Protein AF-A0A0K3B505-F1 (afdb_monomer)

Sequence (79 aa):
MSASVEVPADVTTLICDPLRGEVLLRLAGPVVLPPGSLVELADGTMARVSSLRLDASNADQPKLIVHVTCSHQRGRNTP

Mean predicted aligned error: 10.68 Å

Nearest PDB structures (foldseek):
  2ian-assembly1_B  TM=3.641E-01  e=1.251E+00  Homo sapiens
  2f1m-assembly1_B  TM=4.362E-01  e=3.011E+00  Escherichia coli
  4jrx-assembly1_D  TM=4.091E-01  e=4.186E+00  Homo sapiens
  1i8l-assembly1_A  TM=3.561E-01  e=9.537E+00  Homo sapiens

Secondary structure (DSSP, 8-state):
------PPP-EEEEEEETTTTEEEEEEESS----TT-EEE-TTS-EEEEEEEEEE-SSTTS-EEEEEEEE---------

Radius of gyration: 14.62 Å; Cα contacts (8 Å, |Δi|>4): 140; chains: 1; bounding box: 30×41×45 Å

Solvent-accessible surface area (backbone atoms only — not comparable to full-atom values): 4946 Å² total; per-residue (Å²): 140,76,83,76,76,76,73,78,61,54,72,76,42,80,48,75,42,82,91,77,36,35,34,40,37,31,31,48,66,98,74,87,75,57,68,71,38,79,43,75,44,99,86,68,49,60,25,31,28,68,41,75,46,80,43,62,90,40,79,94,60,50,31,41,38,35,36,26,37,44,70,81,75,80,74,72,74,76,134

Foldseek 3Di:
DDPPPPDPWPFPDWDDDPVQQKIKTKTWDDDDQDFQRWDQDPVRFIWTFHDWDWQCVPVVTIIIITITHGPPPPVPDDD

Structure (mmCIF, N/CA/C/O backbone):
data_AF-A0A0K3B505-F1
#
_entry.id   AF-A0A0K3B505-F1
#
loop_
_atom_site.group_PDB
_atom_site.id
_atom_site.type_symbol
_atom_site.label_atom_id
_atom_site.label_alt_id
_atom_site.label_comp_id
_atom_site.label_asym_id
_atom_site.label_entity_id
_atom_site.label_seq_i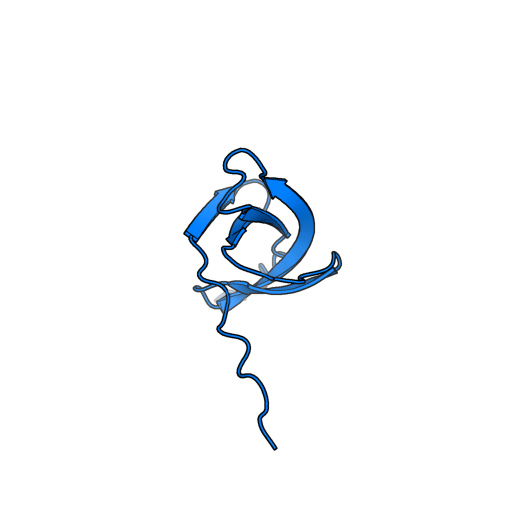d
_atom_site.pdbx_PDB_ins_code
_atom_site.Cartn_x
_atom_site.Cartn_y
_atom_site.Cartn_z
_atom_site.occupancy
_atom_site.B_iso_or_equiv
_atom_site.auth_seq_id
_atom_site.auth_comp_id
_atom_site.auth_asym_id
_atom_site.auth_atom_id
_atom_site.pdbx_PDB_model_num
ATOM 1 N N . MET A 1 1 ? 14.244 -27.747 0.582 1.00 49.53 1 MET A N 1
ATOM 2 C CA . MET A 1 1 ? 13.692 -26.829 1.597 1.00 49.53 1 MET A CA 1
ATOM 3 C C . MET A 1 1 ? 14.530 -25.571 1.583 1.00 49.53 1 MET A C 1
ATOM 5 O O . MET A 1 1 ? 15.631 -25.605 2.102 1.00 49.53 1 MET A O 1
ATOM 9 N N . SER A 1 2 ? 14.017 -24.512 0.966 1.00 41.81 2 SER A N 1
ATOM 10 C CA . SER A 1 2 ? 14.465 -23.139 1.199 1.00 41.81 2 SER A CA 1
ATOM 11 C C . SER A 1 2 ? 13.212 -22.296 1.035 1.00 41.81 2 SER A C 1
ATOM 13 O O . SER A 1 2 ? 12.804 -22.013 -0.088 1.00 41.81 2 SER A O 1
ATOM 15 N N . ALA A 1 3 ? 12.515 -22.022 2.138 1.00 46.47 3 ALA A N 1
ATOM 16 C CA . ALA A 1 3 ? 11.517 -20.966 2.126 1.00 46.47 3 ALA A CA 1
ATOM 17 C C . ALA A 1 3 ? 12.316 -19.687 1.881 1.00 46.47 3 ALA A C 1
ATOM 19 O O . ALA A 1 3 ? 13.090 -19.280 2.747 1.00 46.47 3 ALA A O 1
ATOM 20 N N . SER A 1 4 ? 12.239 -19.145 0.663 1.00 46.31 4 SER A N 1
ATOM 21 C CA . SER A 1 4 ? 12.736 -17.806 0.381 1.00 46.31 4 SER A CA 1
ATOM 22 C C . SER A 1 4 ? 12.051 -16.899 1.385 1.00 46.31 4 SER A C 1
ATOM 24 O O . SER A 1 4 ? 10.840 -16.706 1.315 1.00 46.31 4 SER A O 1
ATOM 26 N N . VAL A 1 5 ? 12.803 -16.445 2.382 1.00 45.84 5 VAL A N 1
ATOM 27 C 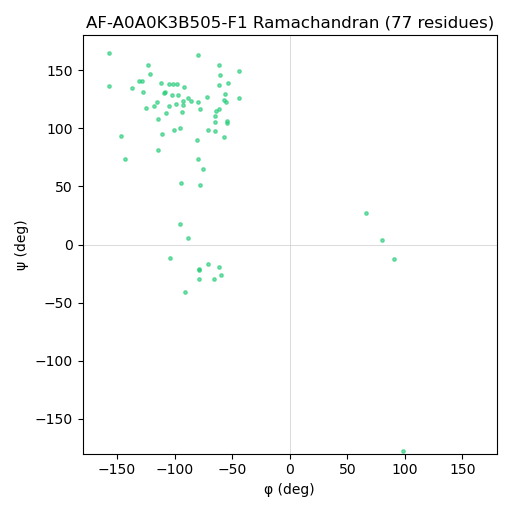CA . VAL A 1 5 ? 12.337 -15.418 3.301 1.00 45.84 5 VAL A CA 1
ATOM 28 C C . VAL A 1 5 ? 12.177 -14.193 2.415 1.00 45.84 5 VAL A C 1
ATOM 30 O O . VAL A 1 5 ? 13.174 -13.584 2.031 1.00 45.84 5 VAL A O 1
ATOM 33 N N . GLU A 1 6 ? 10.947 -13.930 1.968 1.00 48.81 6 GLU A N 1
ATOM 34 C CA . GLU A 1 6 ? 10.594 -12.679 1.309 1.00 48.81 6 GLU A CA 1
ATOM 35 C C . GLU A 1 6 ? 11.024 -11.580 2.269 1.00 48.81 6 GLU A C 1
ATOM 37 O O . GLU A 1 6 ? 10.449 -11.408 3.345 1.00 48.81 6 GLU A O 1
ATOM 42 N N . VAL A 1 7 ? 12.131 -10.922 1.926 1.00 48.69 7 VAL A N 1
ATOM 43 C CA . VAL A 1 7 ? 12.640 -9.791 2.686 1.00 48.69 7 VAL A CA 1
ATOM 44 C C . VAL A 1 7 ? 11.490 -8.788 2.748 1.00 48.69 7 VAL A C 1
ATOM 46 O O . VAL A 1 7 ? 10.969 -8.427 1.686 1.00 48.69 7 VAL A O 1
ATOM 49 N N . PRO A 1 8 ? 11.038 -8.385 3.949 1.00 52.97 8 PRO A N 1
ATOM 50 C CA . PRO A 1 8 ? 9.964 -7.420 4.060 1.00 52.97 8 PRO A CA 1
ATOM 51 C C . PRO A 1 8 ? 10.387 -6.170 3.303 1.00 52.97 8 PRO A C 1
ATOM 53 O O . PRO A 1 8 ? 11.507 -5.685 3.449 1.00 52.97 8 PRO A O 1
ATOM 56 N N . ALA A 1 9 ? 9.503 -5.704 2.434 1.00 59.97 9 ALA A N 1
ATOM 57 C CA . ALA A 1 9 ? 9.772 -4.543 1.619 1.00 59.97 9 ALA A CA 1
ATOM 58 C C . ALA A 1 9 ? 10.109 -3.348 2.500 1.00 59.97 9 ALA A C 1
ATOM 60 O O . ALA A 1 9 ? 9.306 -2.968 3.357 1.00 59.97 9 ALA A O 1
ATOM 61 N N . ASP A 1 10 ? 11.264 -2.736 2.267 1.00 62.09 10 ASP A N 1
ATOM 62 C CA . ASP A 1 10 ? 11.612 -1.514 2.968 1.00 62.09 10 ASP A CA 1
ATOM 63 C C . ASP A 1 10 ? 10.609 -0.423 2.572 1.00 62.09 10 ASP A C 1
ATOM 65 O O . ASP A 1 10 ? 10.510 -0.007 1.408 1.00 62.09 10 ASP A O 1
ATOM 69 N N . VAL A 1 11 ? 9.824 0.032 3.552 1.00 63.59 11 VAL A N 1
ATOM 70 C CA . VAL A 1 11 ? 8.941 1.189 3.405 1.00 63.59 11 VAL A CA 1
ATOM 71 C C . VAL A 1 11 ? 9.832 2.422 3.338 1.00 63.59 11 VAL A C 1
ATOM 73 O O . VAL A 1 11 ? 10.300 2.946 4.343 1.00 63.59 11 VAL A O 1
ATOM 76 N N . THR A 1 12 ? 10.086 2.887 2.122 1.00 59.56 12 THR A N 1
ATOM 77 C CA . THR A 1 12 ? 11.000 4.005 1.864 1.00 59.56 12 THR A CA 1
ATOM 78 C C . THR A 1 12 ? 10.374 5.368 2.146 1.00 59.56 12 THR A C 1
ATOM 80 O O . THR A 1 12 ? 11.087 6.358 2.302 1.00 59.56 12 THR A O 1
ATOM 83 N N . THR A 1 13 ? 9.042 5.473 2.160 1.00 62.78 13 THR A N 1
ATOM 84 C CA . THR A 1 13 ? 8.339 6.733 2.443 1.00 62.78 13 THR A CA 1
ATOM 85 C C . THR A 1 13 ? 6.923 6.460 2.936 1.00 62.78 13 THR A C 1
ATOM 87 O O . THR A 1 13 ? 6.220 5.639 2.346 1.00 62.78 13 THR A O 1
ATOM 90 N N . LEU A 1 14 ? 6.515 7.185 3.979 1.00 67.19 14 LEU A N 1
ATOM 91 C CA . LEU A 1 14 ? 5.170 7.181 4.544 1.00 67.19 14 LEU A CA 1
ATOM 92 C C . LEU A 1 14 ? 4.644 8.624 4.557 1.00 67.19 14 LEU A C 1
ATOM 94 O O . LEU A 1 14 ? 5.241 9.493 5.191 1.00 67.19 14 LEU A O 1
ATOM 98 N N . ILE A 1 15 ? 3.565 8.891 3.818 1.00 73.31 15 ILE A N 1
ATOM 99 C CA . ILE A 1 15 ? 2.879 10.193 3.810 1.00 73.31 15 ILE A CA 1
ATOM 100 C C . ILE A 1 15 ? 1.459 9.971 4.316 1.00 73.31 15 ILE A C 1
ATOM 102 O O . ILE A 1 15 ? 0.704 9.226 3.697 1.00 73.31 15 ILE A O 1
ATOM 106 N N . CYS A 1 16 ? 1.098 10.622 5.419 1.00 69.19 16 CYS A N 1
ATOM 107 C CA . CYS A 1 16 ? -0.239 10.541 6.002 1.00 69.19 16 CYS A CA 1
ATOM 108 C C . CYS A 1 16 ? -1.053 11.794 5.671 1.00 69.19 16 CYS A C 1
ATOM 110 O O . CYS A 1 16 ? -0.609 12.904 5.963 1.00 69.19 16 CYS A O 1
ATOM 112 N N . ASP A 1 17 ? -2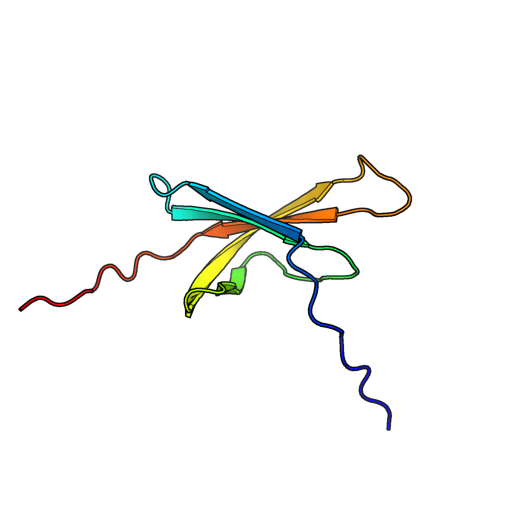.264 11.611 5.146 1.00 73.12 17 ASP A N 1
ATOM 113 C CA . ASP A 1 17 ? -3.314 12.629 5.143 1.00 73.12 17 ASP A CA 1
ATOM 114 C C . ASP A 1 17 ? -4.307 12.325 6.284 1.00 73.12 17 ASP A C 1
ATOM 116 O O . ASP A 1 17 ? -5.195 11.472 6.142 1.00 73.12 17 ASP A O 1
ATOM 120 N N . PRO A 1 18 ? -4.181 13.005 7.440 1.00 64.94 18 PRO 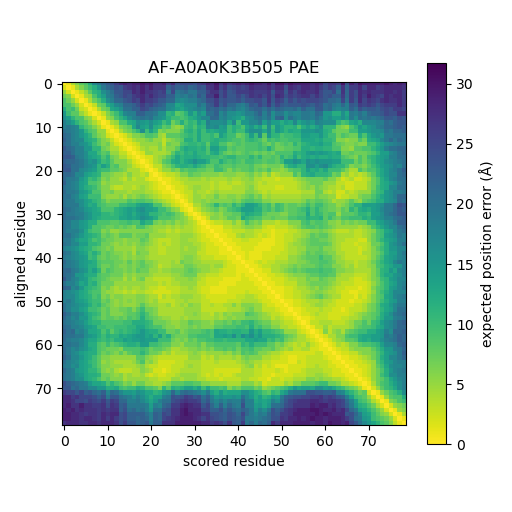A N 1
ATOM 121 C CA . PRO A 1 18 ? -5.017 12.741 8.605 1.00 64.94 18 PRO A CA 1
ATOM 122 C C . PRO A 1 18 ? -6.469 13.203 8.432 1.00 64.94 18 PRO A C 1
ATOM 124 O O . PRO A 1 18 ? -7.324 12.770 9.200 1.00 64.94 18 PRO A O 1
ATOM 127 N N . LEU A 1 19 ? -6.769 14.070 7.456 1.00 67.31 19 LEU A N 1
ATOM 128 C CA . LEU A 1 19 ? -8.135 14.542 7.206 1.00 67.31 19 LEU A CA 1
ATOM 129 C C . LEU A 1 19 ? -8.953 13.504 6.436 1.00 67.31 19 LEU A C 1
ATOM 131 O O . LEU A 1 19 ? -10.171 13.442 6.592 1.00 67.31 19 LEU A O 1
ATOM 135 N N . ARG A 1 20 ? -8.282 12.695 5.610 1.00 66.56 20 ARG A N 1
ATOM 136 C CA . ARG A 1 20 ? -8.907 11.652 4.783 1.00 66.56 20 ARG A CA 1
ATOM 137 C C . ARG A 1 20 ? -8.698 10.237 5.318 1.00 66.56 20 ARG A C 1
ATOM 139 O O . ARG A 1 20 ? -9.355 9.315 4.846 1.00 66.56 20 ARG A O 1
ATOM 146 N N . GLY A 1 21 ? -7.810 10.060 6.299 1.00 70.56 21 GLY A N 1
ATOM 147 C CA . GLY A 1 21 ? -7.427 8.734 6.789 1.00 70.56 21 GLY A CA 1
ATOM 148 C C . GLY A 1 21 ? -6.675 7.921 5.731 1.00 70.56 21 GLY A C 1
ATOM 149 O O . GLY A 1 21 ? -6.752 6.692 5.725 1.00 70.56 21 GLY A O 1
ATOM 150 N N . GLU A 1 22 ? -5.988 8.608 4.817 1.00 77.94 22 GLU A N 1
ATOM 151 C CA . GLU A 1 22 ? -5.223 8.006 3.729 1.00 77.94 22 GLU A CA 1
ATOM 152 C C . GLU A 1 22 ? -3.735 8.004 4.076 1.00 77.94 22 GLU A C 1
ATOM 154 O O . GLU A 1 22 ? -3.195 8.987 4.589 1.00 77.94 22 GLU A O 1
ATOM 159 N N . VAL A 1 23 ? -3.058 6.901 3.769 1.00 80.38 23 VAL A N 1
ATOM 160 C CA . VAL A 1 23 ? -1.608 6.776 3.909 1.00 80.38 23 VAL A CA 1
ATOM 161 C C . VAL A 1 23 ? -1.027 6.295 2.587 1.00 80.38 23 VAL A C 1
ATOM 163 O O . VAL A 1 23 ? -1.508 5.335 1.984 1.00 80.38 23 VAL A O 1
ATOM 166 N N . LEU A 1 24 ? 0.018 6.976 2.129 1.00 80.62 24 LEU A N 1
ATOM 167 C CA . LEU A 1 24 ? 0.813 6.580 0.975 1.00 80.62 24 LEU A CA 1
ATOM 168 C C . LEU A 1 24 ? 2.069 5.878 1.464 1.00 80.62 24 LEU A C 1
ATOM 170 O O . LEU A 1 24 ? 2.871 6.476 2.182 1.00 80.62 24 LEU A O 1
ATOM 174 N N . LEU A 1 25 ? 2.248 4.633 1.041 1.00 79.00 25 LEU A N 1
ATOM 175 C CA . LEU A 1 25 ? 3.443 3.843 1.301 1.00 79.00 25 LEU A CA 1
ATOM 176 C C . LEU A 1 25 ? 4.224 3.696 0.002 1.00 79.00 25 LEU A C 1
ATOM 178 O O . LEU A 1 25 ? 3.662 3.320 -1.025 1.00 79.00 25 LEU A O 1
ATOM 182 N N . ARG A 1 26 ? 5.525 3.968 0.041 1.00 79.50 26 ARG A N 1
ATOM 183 C CA . ARG A 1 26 ? 6.421 3.724 -1.091 1.00 79.50 26 ARG A CA 1
ATOM 184 C C . ARG A 1 26 ? 7.321 2.540 -0.786 1.00 79.50 26 ARG A C 1
ATOM 186 O O . ARG A 1 26 ? 8.178 2.632 0.090 1.00 79.50 26 ARG A O 1
ATOM 193 N N . LEU A 1 27 ? 7.142 1.453 -1.522 1.00 76.19 27 LEU A N 1
ATOM 194 C CA . LEU A 1 27 ? 7.855 0.199 -1.305 1.00 76.19 27 LEU A CA 1
ATOM 195 C C . LEU A 1 27 ? 8.941 0.009 -2.362 1.00 76.19 27 LEU A C 1
ATOM 197 O O . LEU A 1 27 ? 8.719 0.292 -3.545 1.00 76.19 27 LEU A O 1
ATOM 201 N N . ALA A 1 28 ? 10.105 -0.468 -1.924 1.00 71.50 28 ALA A N 1
ATOM 202 C CA . ALA A 1 28 ? 11.168 -0.943 -2.799 1.00 71.50 28 ALA A CA 1
ATOM 203 C C . ALA A 1 28 ? 11.110 -2.475 -2.913 1.00 71.50 28 ALA A C 1
ATOM 205 O O . ALA A 1 28 ? 10.924 -3.168 -1.914 1.00 71.50 28 ALA A O 1
ATOM 206 N N . GLY A 1 29 ? 11.296 -2.997 -4.127 1.00 66.50 29 GLY A N 1
ATOM 207 C CA . GLY A 1 29 ? 11.362 -4.438 -4.385 1.00 66.50 29 GLY A CA 1
ATOM 208 C C . GLY A 1 29 ? 10.056 -5.071 -4.895 1.00 66.50 29 GLY A C 1
ATOM 209 O O . GLY A 1 29 ? 9.073 -4.370 -5.152 1.00 66.50 29 GLY A O 1
ATOM 210 N N . PRO A 1 30 ? 10.056 -6.402 -5.103 1.00 61.84 30 PRO A N 1
ATOM 211 C CA . PRO A 1 30 ? 8.957 -7.136 -5.724 1.00 61.84 30 PRO A CA 1
ATOM 212 C C . PRO A 1 30 ? 7.831 -7.390 -4.716 1.00 61.84 30 PRO A C 1
ATOM 214 O O . PRO A 1 30 ? 7.656 -8.498 -4.222 1.00 61.84 30 PRO A O 1
ATOM 217 N N . VAL A 1 31 ? 7.070 -6.351 -4.386 1.00 68.75 31 VAL A N 1
ATOM 218 C CA . VAL A 1 31 ? 5.941 -6.471 -3.459 1.00 68.75 31 VAL A CA 1
ATOM 219 C C . VAL A 1 31 ? 4.642 -6.637 -4.216 1.00 68.75 31 VAL A C 1
ATOM 221 O O . VAL A 1 31 ? 4.296 -5.810 -5.059 1.00 68.75 31 VAL A O 1
ATOM 224 N N . VAL A 1 32 ? 3.874 -7.658 -3.850 1.00 68.69 32 VAL A N 1
ATOM 225 C CA . VAL A 1 32 ? 2.511 -7.852 -4.343 1.00 68.69 32 VAL A CA 1
ATOM 226 C C . VAL A 1 32 ? 1.539 -7.628 -3.186 1.00 68.69 32 VAL A C 1
ATOM 228 O O . VAL A 1 32 ? 1.275 -8.526 -2.396 1.00 68.69 32 VAL A O 1
ATOM 231 N N . LEU A 1 33 ? 1.004 -6.409 -3.077 1.00 76.75 33 LEU A N 1
ATOM 232 C CA . LEU A 1 33 ? -0.027 -6.045 -2.094 1.00 76.75 33 LEU A CA 1
ATOM 233 C C . LEU A 1 33 ? -1.330 -5.689 -2.814 1.00 76.75 33 LEU A C 1
ATOM 235 O O . LEU A 1 33 ? -1.582 -4.509 -3.032 1.00 76.75 33 LEU A O 1
ATOM 239 N N . PRO A 1 34 ? -2.158 -6.662 -3.231 1.00 80.81 34 PRO A N 1
ATOM 240 C CA . PRO A 1 34 ? -3.343 -6.384 -4.039 1.00 80.81 34 PRO A CA 1
ATOM 241 C C . PRO A 1 34 ? -4.352 -5.478 -3.305 1.00 80.81 34 PRO A C 1
ATOM 243 O O . PRO A 1 34 ? -4.401 -5.487 -2.068 1.00 80.81 34 PRO A O 1
ATOM 246 N N . PRO A 1 35 ? -5.202 -4.721 -4.028 1.00 84.69 35 PRO A N 1
ATOM 247 C CA . PRO A 1 35 ? -6.276 -3.952 -3.406 1.00 84.69 35 PRO A CA 1
ATOM 248 C C . PRO A 1 35 ? -7.159 -4.833 -2.514 1.00 84.69 35 PRO A C 1
ATOM 250 O O . PRO A 1 35 ? -7.481 -5.968 -2.860 1.00 84.69 35 PRO A O 1
ATOM 253 N N . GLY A 1 36 ? -7.539 -4.314 -1.350 1.00 84.12 36 GLY A N 1
ATOM 254 C CA . GLY A 1 36 ? -8.282 -5.042 -0.324 1.00 84.12 36 GLY A CA 1
ATOM 255 C C . GLY A 1 36 ? -7.415 -5.772 0.706 1.00 84.12 36 GLY A C 1
ATOM 256 O O . GLY A 1 36 ? -7.960 -6.162 1.745 1.00 84.12 36 GLY A O 1
ATOM 257 N N . SER A 1 37 ? -6.104 -5.903 0.466 1.00 85.44 37 SER A N 1
ATOM 258 C CA . SER A 1 37 ? -5.155 -6.456 1.442 1.00 85.44 37 SER A CA 1
ATOM 259 C C . SER A 1 37 ? -5.127 -5.624 2.718 1.00 85.44 37 SER A C 1
ATOM 261 O O . SER A 1 37 ? -5.275 -4.400 2.673 1.00 85.44 37 SER A O 1
ATOM 263 N N . LEU A 1 38 ? -4.927 -6.295 3.849 1.00 83.62 38 LEU A N 1
ATOM 264 C CA . LEU A 1 38 ? -4.690 -5.650 5.134 1.00 83.62 38 LEU A CA 1
ATOM 265 C C . LEU A 1 38 ? -3.189 -5.470 5.338 1.00 83.62 38 LEU A C 1
ATOM 267 O O . LEU A 1 38 ? -2.418 -6.392 5.081 1.00 83.62 38 LEU A O 1
ATOM 271 N N . VAL A 1 39 ? -2.799 -4.293 5.809 1.00 80.69 39 VAL A N 1
ATOM 272 C CA . VAL A 1 39 ? -1.430 -3.988 6.218 1.00 80.69 39 VAL A CA 1
ATOM 273 C C . VAL A 1 39 ? -1.448 -3.401 7.619 1.00 80.69 39 VAL A C 1
ATOM 275 O O . VAL A 1 39 ? -2.336 -2.619 7.960 1.00 80.69 39 VAL A O 1
ATOM 278 N N . GLU A 1 40 ? -0.468 -3.782 8.424 1.00 82.00 40 GLU A N 1
ATOM 279 C CA . GLU A 1 40 ? -0.205 -3.156 9.713 1.00 82.00 40 GLU A CA 1
ATOM 280 C C . GLU A 1 40 ? 0.830 -2.048 9.500 1.00 82.00 40 GLU A C 1
ATOM 282 O O . GLU A 1 40 ? 1.897 -2.275 8.925 1.00 82.00 40 GLU A O 1
ATOM 287 N N . LEU A 1 41 ? 0.484 -0.827 9.894 1.00 77.19 41 LEU A N 1
ATOM 288 C CA . LEU A 1 41 ? 1.394 0.311 9.879 1.00 77.19 41 LEU A CA 1
ATOM 289 C C . LEU A 1 41 ? 2.326 0.256 11.097 1.00 77.19 41 LEU A C 1
ATOM 291 O O . LEU A 1 41 ? 2.056 -0.427 12.079 1.00 77.19 41 LEU A O 1
ATOM 295 N N . ALA A 1 42 ? 3.426 1.011 11.056 1.00 74.88 42 ALA A N 1
ATOM 296 C CA . ALA A 1 42 ? 4.439 0.997 12.117 1.00 74.88 42 ALA A CA 1
ATOM 297 C C . ALA A 1 42 ? 3.918 1.435 13.504 1.00 74.88 42 ALA A C 1
ATOM 299 O O . ALA A 1 42 ? 4.547 1.145 14.517 1.00 74.88 42 ALA A O 1
ATOM 300 N N . ASP A 1 43 ? 2.787 2.139 13.557 1.00 74.50 43 ASP A N 1
ATOM 301 C CA . ASP A 1 43 ? 2.100 2.545 14.788 1.00 74.50 43 ASP A CA 1
ATOM 302 C C . ASP A 1 43 ? 1.087 1.496 15.296 1.00 74.50 43 ASP A C 1
ATOM 304 O O . ASP A 1 43 ? 0.357 1.758 16.251 1.00 74.50 43 ASP A O 1
ATOM 308 N N . GLY A 1 44 ? 1.031 0.320 14.660 1.00 77.19 44 GLY A N 1
ATOM 309 C CA . GLY A 1 44 ? 0.067 -0.745 14.940 1.00 77.19 44 GLY A CA 1
ATOM 310 C C . GLY A 1 44 ? -1.308 -0.518 14.304 1.00 77.19 44 GLY A C 1
ATOM 311 O O . GLY A 1 44 ? -2.234 -1.300 14.531 1.00 77.19 44 GLY A O 1
ATOM 312 N N . THR A 1 45 ? -1.491 0.545 13.512 1.00 79.44 45 THR A N 1
ATOM 313 C CA . THR A 1 45 ? -2.764 0.802 12.83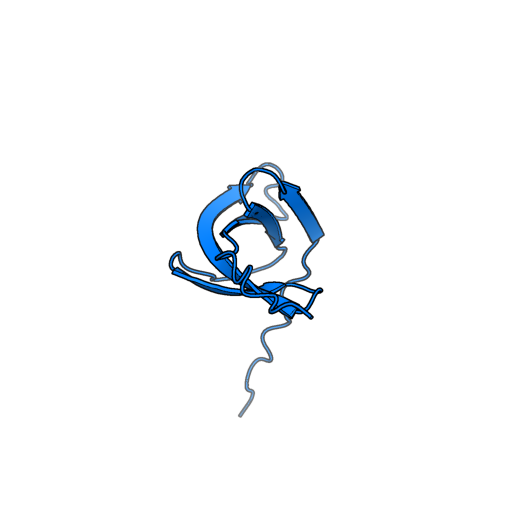5 1.00 79.44 45 THR A CA 1
ATOM 314 C C . THR A 1 45 ? -2.975 -0.194 11.699 1.00 79.44 45 THR A C 1
ATOM 316 O O . THR A 1 45 ? -2.161 -0.297 10.783 1.00 79.44 45 THR A O 1
ATOM 319 N N . MET A 1 46 ? -4.124 -0.872 11.699 1.00 82.31 46 MET A N 1
ATOM 320 C CA . MET A 1 46 ? -4.549 -1.693 10.565 1.00 82.31 46 MET A CA 1
ATOM 321 C C . MET A 1 46 ? -5.144 -0.814 9.465 1.00 82.31 46 MET A C 1
ATOM 323 O O . MET A 1 46 ? -6.126 -0.096 9.677 1.00 82.31 46 MET A O 1
ATOM 327 N N . ALA A 1 47 ? -4.577 -0.904 8.268 1.00 84.75 47 ALA A N 1
ATOM 328 C CA . ALA A 1 47 ? -5.045 -0.199 7.087 1.00 84.75 47 ALA A CA 1
ATOM 329 C C . ALA A 1 47 ? -5.360 -1.177 5.957 1.00 84.75 47 ALA A C 1
ATOM 331 O O . ALA A 1 47 ? -4.826 -2.284 5.879 1.00 84.75 47 ALA A O 1
ATOM 332 N N . ARG A 1 48 ? -6.250 -0.760 5.058 1.00 87.19 48 ARG A N 1
ATOM 333 C CA . ARG A 1 48 ? -6.617 -1.542 3.882 1.00 87.19 48 ARG A CA 1
ATOM 334 C C . ARG A 1 48 ? -6.071 -0.895 2.627 1.00 87.19 48 ARG A C 1
ATOM 336 O O . ARG A 1 48 ? -6.314 0.290 2.410 1.00 87.19 48 ARG A O 1
ATOM 343 N N . VAL A 1 49 ? -5.401 -1.672 1.782 1.00 87.31 49 VAL A N 1
ATOM 344 C CA . VAL A 1 49 ? -4.937 -1.208 0.471 1.00 87.31 49 VAL A CA 1
ATOM 345 C C . VAL A 1 49 ? -6.141 -0.809 -0.374 1.00 87.31 49 VAL A C 1
ATOM 347 O O . VAL A 1 49 ? -6.985 -1.644 -0.691 1.00 87.31 49 VAL A O 1
ATOM 350 N N . SER A 1 50 ? -6.230 0.468 -0.730 1.00 86.06 50 SER A N 1
ATOM 351 C CA . SER A 1 50 ? -7.282 1.000 -1.595 1.00 86.06 50 SER A CA 1
ATOM 352 C C . SER A 1 50 ? -6.864 0.971 -3.059 1.00 86.06 50 SER A C 1
ATOM 354 O O . SER A 1 50 ? -7.661 0.613 -3.923 1.00 86.06 50 SER A O 1
ATOM 356 N N . SER A 1 51 ? -5.610 1.318 -3.353 1.00 85.38 51 SER A 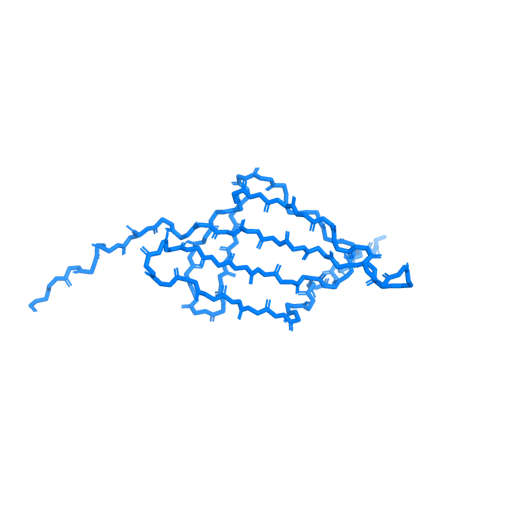N 1
ATOM 357 C CA . SER A 1 51 ? -5.082 1.304 -4.714 1.00 85.38 51 SER A CA 1
ATOM 358 C C . SER A 1 51 ? -3.561 1.189 -4.746 1.00 85.38 51 SER A C 1
ATOM 360 O O . SER A 1 51 ? -2.875 1.3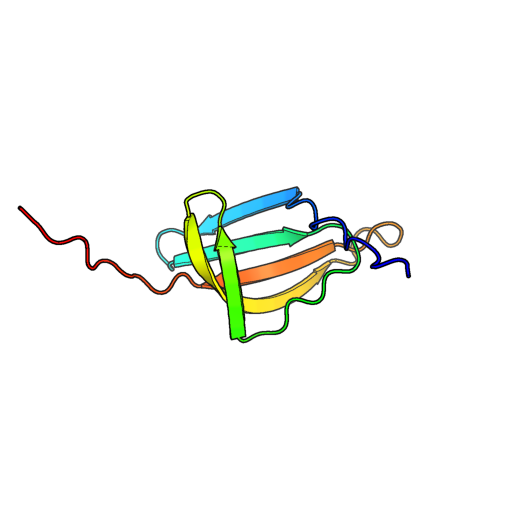94 -3.746 1.00 85.38 51 SER A O 1
ATOM 362 N N . LEU A 1 52 ? -3.043 0.850 -5.924 1.00 84.00 52 LEU A N 1
ATOM 363 C CA . LEU A 1 52 ? -1.623 0.672 -6.199 1.00 84.00 52 LEU A CA 1
ATOM 364 C C . LEU A 1 52 ? -1.262 1.457 -7.451 1.00 84.00 52 LEU A C 1
ATOM 366 O O . LEU A 1 52 ? -2.024 1.466 -8.420 1.00 84.00 52 LEU A O 1
ATOM 370 N N . ARG A 1 53 ? -0.088 2.081 -7.453 1.00 83.81 53 ARG A N 1
ATOM 371 C CA . ARG A 1 53 ? 0.481 2.742 -8.627 1.00 83.81 53 ARG A CA 1
ATOM 372 C C . ARG A 1 53 ? 1.957 2.406 -8.729 1.00 83.81 53 ARG A C 1
ATOM 374 O O . ARG A 1 53 ? 2.676 2.477 -7.737 1.00 83.81 53 ARG A O 1
ATOM 381 N N . LEU A 1 54 ? 2.406 2.057 -9.928 1.00 79.69 54 LEU A N 1
ATOM 382 C CA . LEU A 1 54 ? 3.824 1.875 -10.198 1.00 79.69 54 LEU A CA 1
ATOM 383 C C . LEU A 1 54 ? 4.442 3.228 -10.551 1.00 79.69 54 LEU A C 1
ATOM 385 O O . LEU A 1 54 ? 3.996 3.900 -11.479 1.00 79.69 54 LEU A O 1
ATOM 389 N N . ASP A 1 55 ? 5.468 3.616 -9.808 1.00 79.75 55 ASP A N 1
ATOM 390 C CA . ASP A 1 55 ? 6.316 4.757 -10.106 1.00 79.75 55 ASP A CA 1
ATOM 391 C C . ASP A 1 55 ? 7.556 4.261 -10.857 1.00 79.75 55 ASP A C 1
ATOM 393 O O . ASP A 1 55 ? 8.490 3.712 -10.269 1.00 79.75 55 ASP A O 1
ATOM 397 N N . ALA A 1 56 ? 7.522 4.433 -12.177 1.00 78.19 56 ALA A N 1
ATOM 398 C CA . ALA A 1 56 ? 8.602 4.077 -13.093 1.00 78.19 56 ALA A CA 1
ATOM 399 C C . ALA A 1 56 ? 9.519 5.271 -13.420 1.00 78.19 56 ALA A C 1
ATOM 401 O O . ALA A 1 56 ? 10.241 5.236 -14.413 1.00 78.19 56 ALA A O 1
ATOM 402 N N . SER A 1 57 ? 9.493 6.342 -12.611 1.00 82.25 57 SER A N 1
ATOM 403 C CA . SER A 1 57 ? 10.380 7.502 -12.804 1.00 82.25 57 SER A CA 1
ATOM 404 C C . SER A 1 57 ? 11.868 7.139 -12.734 1.00 82.25 57 SER A C 1
ATOM 406 O O . SER A 1 57 ? 12.686 7.803 -13.367 1.00 82.25 57 SER A O 1
ATOM 408 N N . ASN A 1 58 ? 12.213 6.066 -12.014 1.00 75.75 58 ASN A N 1
ATOM 409 C CA . ASN A 1 58 ? 13.518 5.421 -12.064 1.00 75.75 58 ASN A CA 1
ATOM 410 C C . ASN A 1 58 ? 13.367 4.003 -12.638 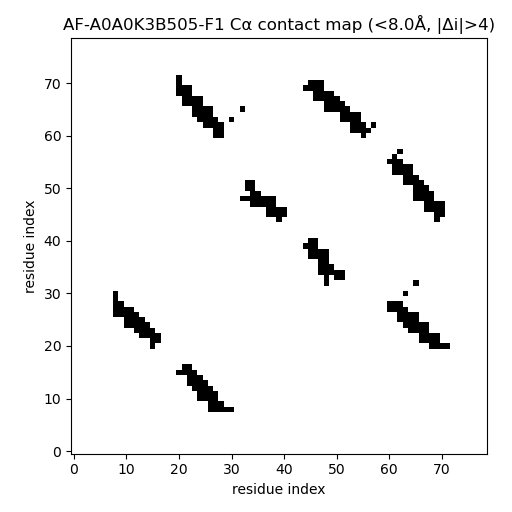1.00 75.75 58 ASN A C 1
ATOM 412 O O . ASN A 1 58 ? 12.843 3.115 -11.966 1.00 75.75 58 ASN A O 1
ATOM 416 N N . ALA A 1 59 ? 13.826 3.798 -13.875 1.00 71.19 59 ALA A N 1
ATOM 417 C CA . ALA A 1 59 ? 13.706 2.521 -14.578 1.00 71.19 59 ALA A CA 1
ATOM 418 C C . ALA A 1 59 ? 14.529 1.391 -13.930 1.00 71.19 59 ALA A C 1
ATOM 420 O O . ALA A 1 59 ? 14.115 0.235 -13.989 1.00 71.19 59 ALA A O 1
ATOM 421 N N . ASP A 1 60 ? 15.644 1.720 -13.271 1.00 75.88 60 ASP A N 1
ATOM 422 C CA . ASP A 1 60 ? 16.513 0.737 -12.611 1.00 75.88 60 ASP A CA 1
ATOM 423 C C . ASP A 1 60 ? 15.951 0.285 -11.254 1.00 75.88 60 ASP A C 1
ATOM 425 O O . ASP A 1 60 ? 16.304 -0.777 -10.739 1.00 75.88 60 ASP A O 1
ATOM 429 N N . GLN A 1 61 ? 15.077 1.098 -10.653 1.00 71.44 61 GLN A N 1
ATOM 430 C CA . GLN A 1 61 ? 14.472 0.849 -9.344 1.00 71.44 61 GLN A CA 1
ATOM 431 C C . GLN A 1 61 ? 13.013 1.323 -9.327 1.00 71.44 61 GLN A C 1
ATOM 433 O O . GLN A 1 61 ? 12.705 2.353 -8.710 1.00 71.44 61 GLN A O 1
ATOM 438 N N . PRO A 1 62 ? 12.102 0.591 -9.994 1.00 67.56 62 PRO A N 1
ATOM 439 C CA . PRO A 1 62 ? 10.687 0.924 -9.969 1.00 67.56 62 PRO A CA 1
ATOM 440 C C . PRO A 1 62 ? 10.162 0.847 -8.532 1.00 67.56 62 PRO A C 1
ATOM 442 O O . PRO A 1 62 ? 10.488 -0.077 -7.783 1.00 67.56 62 PRO A O 1
ATOM 445 N N . LYS A 1 63 ? 9.343 1.826 -8.139 1.00 77.50 63 LYS A N 1
ATOM 446 C CA . LYS A 1 63 ? 8.776 1.898 -6.785 1.00 77.50 63 LYS A CA 1
ATOM 447 C C . LYS A 1 63 ? 7.279 1.662 -6.825 1.00 77.50 63 LYS A C 1
ATOM 449 O O . LYS A 1 63 ? 6.584 2.200 -7.682 1.00 77.50 63 LYS A O 1
ATOM 454 N N . LEU A 1 64 ? 6.763 0.899 -5.870 1.00 77.56 64 LEU A N 1
ATOM 455 C CA . LEU A 1 64 ? 5.324 0.710 -5.729 1.00 77.56 64 LEU A CA 1
ATOM 456 C C . LEU A 1 64 ? 4.776 1.753 -4.755 1.00 77.56 64 LEU A C 1
ATOM 458 O O . LEU A 1 64 ? 5.198 1.807 -3.601 1.00 77.56 64 LEU A O 1
ATOM 462 N N . ILE A 1 65 ? 3.846 2.582 -5.220 1.00 81.56 65 ILE A N 1
ATOM 463 C CA . ILE A 1 65 ? 3.075 3.499 -4.383 1.00 81.56 65 ILE A CA 1
ATOM 464 C C . ILE A 1 65 ? 1.775 2.792 -4.012 1.00 81.56 65 ILE A C 1
ATOM 466 O O . ILE A 1 65 ? 0.930 2.519 -4.864 1.00 81.56 65 ILE A O 1
ATOM 470 N N . VAL A 1 66 ? 1.618 2.50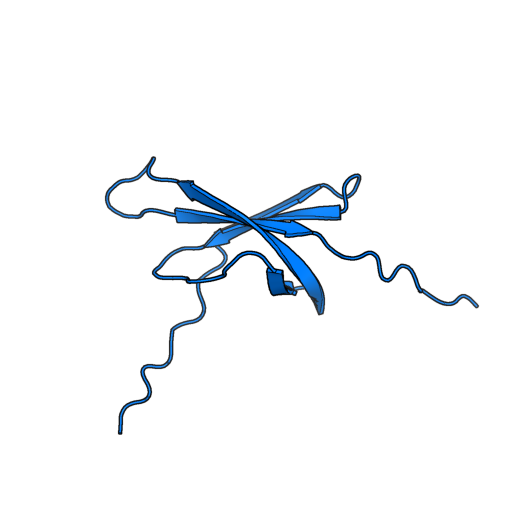1 -2.730 1.00 83.00 66 VAL A N 1
ATOM 471 C CA . VAL A 1 66 ? 0.444 1.853 -2.159 1.00 83.00 66 VAL A CA 1
ATOM 472 C C . VAL A 1 66 ? -0.362 2.913 -1.432 1.00 83.00 66 VAL A C 1
ATOM 474 O O . VAL A 1 66 ? 0.126 3.539 -0.495 1.00 83.00 66 VAL A O 1
ATOM 477 N N . HIS A 1 67 ? -1.600 3.117 -1.862 1.00 84.31 67 HIS A N 1
ATOM 478 C CA . HIS A 1 67 ? -2.560 3.892 -1.095 1.00 84.31 67 HIS A CA 1
ATOM 479 C C . HIS A 1 67 ? -3.260 2.936 -0.146 1.00 84.31 67 HIS A C 1
ATOM 481 O O . HIS A 1 67 ? -3.825 1.924 -0.573 1.00 84.31 67 HIS A O 1
ATOM 487 N N . VAL A 1 68 ? -3.244 3.268 1.134 1.00 84.38 68 VAL A N 1
ATOM 488 C CA . VAL A 1 68 ? -3.990 2.544 2.150 1.00 84.38 68 VAL A CA 1
ATOM 489 C C . VAL A 1 68 ? -4.942 3.494 2.852 1.00 84.38 68 VAL A C 1
ATOM 491 O O . VAL A 1 68 ? -4.676 4.682 3.007 1.00 84.38 68 VAL A O 1
ATOM 494 N N . THR A 1 69 ? -6.084 2.958 3.242 1.00 84.81 69 THR A N 1
ATOM 495 C CA . THR A 1 69 ? -7.133 3.672 3.966 1.00 84.81 69 THR A CA 1
ATOM 496 C C . THR A 1 69 ? -7.253 3.039 5.331 1.00 84.81 69 THR A C 1
ATOM 498 O O . THR A 1 69 ? -7.494 1.833 5.447 1.00 84.81 69 THR A O 1
ATOM 501 N N . CYS A 1 70 ? -7.080 3.848 6.364 1.00 80.88 70 CYS A N 1
ATOM 502 C CA . CYS A 1 70 ? -7.301 3.415 7.728 1.00 80.88 70 CYS A CA 1
ATOM 503 C C . CYS A 1 70 ? -8.811 3.410 7.960 1.00 80.88 70 CYS A C 1
ATOM 505 O O . CYS A 1 70 ? -9.460 4.456 7.919 1.00 80.88 70 CYS A O 1
ATOM 507 N N . SER A 1 71 ? -9.400 2.243 8.218 1.00 66.50 71 SER A N 1
ATOM 508 C CA . SER A 1 71 ? -10.734 2.227 8.807 1.00 66.50 71 SER A CA 1
ATOM 509 C C . SER A 1 71 ? -10.590 2.847 10.187 1.00 66.50 71 SER A C 1
ATOM 511 O O . SER A 1 71 ? -9.939 2.259 11.049 1.00 66.50 71 SER A O 1
ATOM 513 N N . HIS A 1 72 ? -11.137 4.043 10.398 1.00 54.94 72 HIS A N 1
ATOM 514 C CA . HIS A 1 72 ? -11.211 4.633 11.723 1.00 54.94 72 HIS A CA 1
ATOM 515 C C . HIS A 1 72 ? -11.956 3.672 12.659 1.00 54.94 72 HIS A C 1
ATOM 517 O O . HIS A 1 72 ? -13.165 3.774 12.838 1.00 54.94 72 HIS A O 1
ATOM 523 N N . GLN A 1 73 ? -11.233 2.801 13.360 1.00 49.16 73 GLN A N 1
ATOM 524 C CA . GLN A 1 73 ? -11.638 2.387 14.692 1.00 49.16 73 GLN A CA 1
ATOM 525 C C . GLN A 1 73 ? -11.318 3.545 15.634 1.00 49.16 73 GLN A C 1
ATOM 527 O O . GLN A 1 73 ? -10.534 3.437 16.569 1.00 49.16 73 GLN A O 1
ATOM 532 N N . ARG A 1 74 ? -11.997 4.679 15.432 1.00 49.53 74 ARG A N 1
ATOM 533 C CA . ARG A 1 74 ? -12.200 5.647 16.510 1.00 49.53 74 ARG A CA 1
ATOM 534 C C . ARG A 1 74 ? -13.322 5.128 17.415 1.00 49.53 74 ARG A C 1
ATOM 536 O O . ARG A 1 74 ? -14.277 5.824 17.714 1.00 49.53 74 ARG A O 1
ATOM 543 N N . GLY A 1 75 ? -13.175 3.878 17.845 1.00 43.69 75 GLY A N 1
ATOM 544 C CA . GLY A 1 75 ? -13.754 3.336 19.061 1.00 43.69 75 GLY A CA 1
ATOM 545 C C . GLY A 1 75 ? -12.718 3.461 20.172 1.00 43.69 75 GLY A C 1
ATOM 546 O O . GLY A 1 75 ? -12.367 2.473 20.804 1.00 43.69 75 GLY A O 1
ATOM 547 N N . ARG A 1 76 ? -12.170 4.666 20.387 1.00 47.50 76 ARG A N 1
ATOM 548 C CA . ARG A 1 76 ? -11.488 4.947 21.650 1.00 47.50 76 ARG A CA 1
ATOM 549 C C . ARG A 1 76 ? -12.587 5.274 22.646 1.00 47.50 76 ARG A C 1
ATOM 551 O O . ARG A 1 76 ? -13.020 6.418 22.744 1.00 47.50 76 ARG A O 1
ATOM 558 N N . ASN A 1 77 ? -13.063 4.219 23.302 1.00 43.75 77 ASN A N 1
ATOM 559 C CA . ASN A 1 77 ? -13.826 4.313 24.532 1.00 43.75 77 ASN A CA 1
ATOM 560 C C . ASN A 1 77 ? -13.159 5.337 25.460 1.00 43.75 77 ASN A C 1
ATOM 562 O O . ASN A 1 77 ? -11.960 5.260 25.744 1.00 43.75 77 ASN A O 1
ATOM 566 N N . THR A 1 78 ? -13.978 6.293 25.878 1.00 37.69 78 THR A N 1
ATOM 567 C CA . THR A 1 78 ? -13.858 7.108 27.089 1.00 37.69 78 THR A CA 1
ATOM 568 C C . THR A 1 78 ? -13.472 6.250 28.296 1.00 37.69 78 THR A C 1
ATOM 570 O O . THR A 1 78 ? -13.834 5.071 28.368 1.00 37.69 78 THR A O 1
ATOM 573 N N . PRO A 1 79 ? -12.746 6.834 29.250 1.00 49.00 79 PRO A N 1
ATOM 574 C CA . PRO A 1 79 ? -13.443 7.424 30.396 1.00 49.00 79 PRO A CA 1
ATOM 575 C C . PRO A 1 79 ? -13.495 8.951 30.358 1.00 49.00 79 PRO A C 1
ATOM 577 O O . PRO A 1 79 ? -12.531 9.572 29.857 1.00 49.00 79 PRO A O 1
#

pLDDT: mean 70.27, std 13.58, range [37.69, 87.31]